Protein AF-A0A962E9B2-F1 (afdb_monomer_lite)

Structure (mmCIF, N/CA/C/O backbone):
data_AF-A0A962E9B2-F1
#
_entry.id   AF-A0A962E9B2-F1
#
loop_
_atom_site.group_PDB
_atom_site.id
_atom_site.type_symbol
_atom_site.label_atom_id
_atom_site.label_alt_id
_atom_site.label_comp_id
_atom_site.label_asym_id
_atom_site.label_entity_id
_atom_site.label_seq_id
_atom_site.pdbx_PDB_ins_code
_atom_site.Cartn_x
_atom_site.Cartn_y
_atom_site.Cartn_z
_atom_site.occupancy
_atom_site.B_iso_or_equiv
_atom_site.auth_seq_id
_atom_site.auth_comp_id
_atom_site.auth_asym_id
_atom_site.auth_atom_id
_atom_site.pdbx_PDB_model_num
ATOM 1 N N . THR A 1 1 ? 1.919 2.560 7.797 1.00 92.44 1 THR A N 1
ATOM 2 C CA . THR A 1 1 ? 1.756 3.290 6.524 1.00 92.44 1 THR A CA 1
ATOM 3 C C . THR A 1 1 ? 0.285 3.399 6.212 1.00 92.44 1 THR A C 1
ATOM 5 O O . THR A 1 1 ? -0.445 2.461 6.511 1.00 92.44 1 THR A O 1
ATOM 8 N N . VAL A 1 2 ? -0.154 4.515 5.642 1.00 95.69 2 VAL A N 1
ATOM 9 C CA . VAL A 1 2 ? -1.540 4.712 5.199 1.00 95.69 2 VAL A CA 1
ATOM 10 C C . VAL A 1 2 ? -1.555 4.817 3.679 1.00 95.69 2 VAL A C 1
ATOM 12 O O . VAL A 1 2 ? -0.698 5.490 3.109 1.00 95.69 2 VAL A O 1
ATOM 15 N N . VAL A 1 3 ? -2.482 4.120 3.027 1.00 96.75 3 VAL A N 1
ATOM 16 C CA . VAL A 1 3 ? -2.706 4.211 1.577 1.00 96.75 3 VAL A CA 1
ATOM 17 C C . VAL A 1 3 ? -4.056 4.871 1.350 1.00 96.75 3 VAL A C 1
ATOM 19 O O . VAL A 1 3 ? -5.060 4.347 1.823 1.00 96.75 3 VAL A O 1
ATOM 22 N N . LEU A 1 4 ? -4.071 5.986 0.624 1.00 96.31 4 LEU A N 1
ATOM 23 C CA . LEU A 1 4 ? -5.267 6.745 0.274 1.00 96.31 4 LEU A CA 1
ATOM 24 C C . LEU A 1 4 ? -5.521 6.674 -1.231 1.00 96.31 4 LEU A C 1
ATOM 26 O O . LEU A 1 4 ? -4.635 6.962 -2.039 1.00 96.31 4 LEU A O 1
ATOM 30 N N . THR A 1 5 ? -6.744 6.323 -1.608 1.00 95.88 5 THR A N 1
ATOM 31 C CA . THR A 1 5 ? -7.210 6.357 -2.998 1.00 95.88 5 THR A CA 1
ATOM 32 C C . THR A 1 5 ? -8.730 6.457 -3.043 1.00 95.88 5 THR A C 1
ATOM 34 O O . THR A 1 5 ? -9.405 6.025 -2.116 1.00 95.88 5 THR A O 1
ATOM 37 N N . GLU A 1 6 ? -9.278 7.008 -4.118 1.00 94.50 6 GLU A N 1
ATOM 38 C CA . GLU A 1 6 ? -10.700 6.944 -4.468 1.00 94.50 6 GLU A CA 1
ATOM 39 C C . GLU A 1 6 ? -11.096 5.610 -5.137 1.00 94.50 6 GLU A C 1
ATOM 41 O O . GLU A 1 6 ? -12.279 5.309 -5.291 1.00 94.50 6 GLU A O 1
ATOM 46 N N . ASP A 1 7 ? -10.119 4.785 -5.534 1.00 95.62 7 ASP A N 1
ATOM 47 C CA . ASP A 1 7 ? -10.360 3.552 -6.278 1.00 95.62 7 ASP A CA 1
ATOM 48 C C . ASP A 1 7 ? -10.254 2.302 -5.392 1.00 95.62 7 ASP A C 1
ATOM 50 O O . ASP A 1 7 ? -9.178 1.795 -5.054 1.00 95.62 7 ASP A O 1
ATOM 54 N N . ARG A 1 8 ? -11.419 1.724 -5.084 1.00 96.12 8 ARG A N 1
ATOM 55 C CA . ARG A 1 8 ? -11.539 0.481 -4.309 1.00 96.12 8 ARG A CA 1
ATOM 56 C C . ARG A 1 8 ? -10.829 -0.708 -4.967 1.00 96.12 8 ARG A C 1
ATOM 58 O O . ARG A 1 8 ? -10.424 -1.639 -4.266 1.00 96.12 8 ARG A O 1
ATOM 65 N N . THR A 1 9 ? -10.678 -0.718 -6.288 1.00 96.94 9 THR A N 1
ATOM 66 C CA . THR A 1 9 ? -10.022 -1.812 -7.013 1.00 96.94 9 THR A CA 1
ATOM 67 C C . THR A 1 9 ? -8.511 -1.835 -6.784 1.00 96.94 9 THR A C 1
ATOM 69 O O . THR A 1 9 ? -7.954 -2.925 -6.662 1.00 96.94 9 THR A O 1
ATOM 72 N N . LEU A 1 10 ? -7.866 -0.677 -6.592 1.00 97.62 10 LEU A N 1
ATOM 73 C CA . LEU A 1 10 ? -6.450 -0.604 -6.210 1.00 97.62 10 LEU A CA 1
ATOM 74 C C . LEU A 1 10 ? -6.221 -1.179 -4.810 1.00 97.62 10 LEU A C 1
ATOM 76 O O . LEU A 1 10 ? -5.296 -1.961 -4.598 1.00 97.62 10 LEU A O 1
ATOM 80 N N . ILE A 1 11 ? -7.110 -0.864 -3.862 1.00 97.31 11 ILE A N 1
ATOM 81 C CA . ILE A 1 11 ? -7.059 -1.430 -2.505 1.00 97.31 11 ILE A CA 1
ATOM 82 C C . ILE A 1 11 ? -7.226 -2.950 -2.560 1.00 97.31 11 ILE A C 1
ATOM 84 O O . ILE A 1 11 ? -6.498 -3.680 -1.888 1.00 97.31 11 ILE A O 1
ATOM 88 N N . LYS A 1 12 ? -8.147 -3.445 -3.393 1.00 97.38 12 LYS A N 1
ATOM 89 C CA . LYS A 1 12 ? -8.344 -4.883 -3.594 1.00 97.38 12 LYS A CA 1
ATOM 90 C C . LYS A 1 12 ? -7.098 -5.553 -4.184 1.00 97.38 12 LYS A C 1
ATOM 92 O O . LYS A 1 12 ? -6.719 -6.611 -3.690 1.00 97.38 12 LYS A O 1
ATOM 97 N N . ALA A 1 13 ? -6.454 -4.954 -5.187 1.00 97.88 13 ALA A N 1
ATOM 98 C CA . ALA A 1 13 ? -5.210 -5.468 -5.765 1.00 97.88 13 ALA A CA 1
ATOM 99 C C . ALA A 1 13 ? -4.081 -5.511 -4.718 1.00 97.88 13 ALA A C 1
ATOM 101 O O . ALA A 1 13 ? -3.472 -6.562 -4.512 1.00 97.88 13 ALA A O 1
ATOM 102 N N . LEU A 1 14 ? -3.897 -4.429 -3.952 1.00 97.56 14 LEU A N 1
ATOM 103 C CA . LEU A 1 14 ? -2.958 -4.367 -2.826 1.00 97.56 14 LEU A CA 1
ATOM 104 C C . LEU A 1 14 ? -3.222 -5.472 -1.792 1.00 97.56 14 LEU A C 1
ATOM 106 O O . LEU A 1 14 ? -2.318 -6.209 -1.410 1.00 97.56 14 LEU A O 1
ATOM 110 N N . GLN A 1 15 ? -4.467 -5.616 -1.339 1.00 97.12 15 GLN A N 1
ATOM 111 C CA . GLN A 1 15 ? -4.858 -6.614 -0.337 1.00 97.12 15 GLN A CA 1
ATOM 112 C C . GLN A 1 15 ? -4.818 -8.053 -0.861 1.00 97.12 15 GLN A C 1
ATOM 114 O O . GLN A 1 15 ? -4.738 -8.995 -0.071 1.00 97.12 15 GLN A O 1
ATOM 119 N N . ASN A 1 16 ? -4.873 -8.246 -2.176 1.00 97.62 16 ASN A N 1
ATOM 120 C CA . ASN A 1 16 ? -4.684 -9.547 -2.807 1.00 97.62 16 ASN A CA 1
ATOM 121 C C . ASN A 1 16 ? -3.223 -9.850 -3.135 1.00 97.62 16 ASN A C 1
ATOM 123 O O . ASN A 1 16 ? -2.937 -10.969 -3.552 1.00 97.62 16 ASN A O 1
ATOM 127 N N . HIS A 1 17 ? -2.315 -8.901 -2.880 1.00 97.44 17 HIS A N 1
ATOM 128 C CA . HIS A 1 17 ? -0.915 -8.981 -3.289 1.00 97.44 17 HIS A CA 1
ATOM 129 C C . HIS A 1 17 ? -0.790 -9.228 -4.803 1.00 97.44 17 HIS A C 1
ATOM 131 O O . HIS A 1 17 ? 0.095 -9.951 -5.259 1.00 97.44 17 HIS A O 1
ATOM 137 N N . ASP A 1 18 ? -1.705 -8.646 -5.579 1.00 97.94 18 ASP A N 1
ATOM 138 C CA . ASP A 1 18 ? -1.680 -8.672 -7.037 1.00 97.94 18 ASP A CA 1
ATOM 139 C C . ASP A 1 18 ? -0.691 -7.613 -7.537 1.00 97.94 18 ASP A C 1
ATOM 141 O O . ASP A 1 18 ? -1.058 -6.517 -7.964 1.00 97.94 18 ASP A O 1
ATOM 145 N N . TRP A 1 19 ? 0.598 -7.909 -7.369 1.00 97.62 19 TRP A N 1
ATOM 146 C CA . TRP A 1 19 ? 1.675 -6.978 -7.697 1.00 97.62 19 TRP A CA 1
ATOM 147 C C . TRP A 1 19 ? 1.755 -6.646 -9.191 1.00 97.62 19 TRP A C 1
ATOM 149 O O . TRP A 1 19 ? 1.922 -5.464 -9.493 1.00 97.62 19 TRP A O 1
ATOM 159 N N . PRO A 1 20 ? 1.597 -7.602 -10.131 1.00 97.38 20 PRO A N 1
ATOM 160 C CA . PRO A 1 20 ? 1.510 -7.278 -11.554 1.00 97.38 20 PRO A CA 1
ATOM 161 C C . PRO A 1 20 ? 0.302 -6.389 -11.874 1.00 97.38 20 PRO A C 1
ATOM 163 O O . PRO A 1 20 ? 0.474 -5.353 -12.518 1.00 97.38 20 PRO A O 1
ATOM 166 N N . GLY A 1 21 ? -0.888 -6.716 -11.355 1.00 97.56 21 GLY A N 1
ATOM 167 C CA . GLY A 1 21 ? -2.085 -5.902 -11.563 1.00 97.56 21 GLY A CA 1
ATOM 168 C C . GLY A 1 21 ? -1.921 -4.476 -11.032 1.00 97.56 21 GLY A C 1
ATOM 169 O O . GLY A 1 21 ? -2.265 -3.508 -11.706 1.00 97.56 21 GLY A O 1
ATOM 170 N N . LEU A 1 22 ? -1.321 -4.319 -9.849 1.00 97.62 22 LEU A N 1
ATOM 171 C CA . LEU A 1 22 ? -1.132 -3.012 -9.216 1.00 97.62 22 LEU A CA 1
ATOM 172 C C . LEU A 1 22 ? -0.022 -2.170 -9.870 1.00 97.62 22 LEU A C 1
ATOM 174 O O . LEU A 1 22 ? -0.200 -0.972 -10.074 1.00 97.62 22 LEU A O 1
ATOM 178 N N . LEU A 1 23 ? 1.138 -2.769 -10.160 1.00 97.31 23 LEU A N 1
ATOM 179 C CA . LEU A 1 23 ? 2.360 -2.036 -10.527 1.00 97.31 23 LEU A CA 1
ATOM 180 C C . LEU A 1 23 ? 2.630 -1.976 -12.036 1.00 97.31 23 LEU A C 1
ATOM 182 O O . LEU A 1 23 ? 3.416 -1.120 -12.460 1.00 97.31 23 LEU 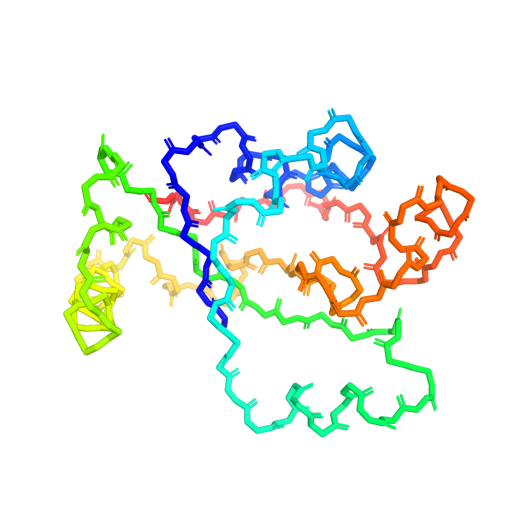A O 1
ATOM 186 N N . ILE A 1 24 ? 1.995 -2.854 -12.821 1.00 97.19 24 ILE A N 1
ATOM 187 C CA . ILE A 1 24 ? 2.095 -2.901 -14.286 1.00 97.19 24 ILE A CA 1
ATOM 188 C C . ILE A 1 24 ? 0.769 -2.480 -14.916 1.00 97.19 24 ILE A C 1
ATOM 190 O O . ILE A 1 24 ? 0.715 -1.446 -15.573 1.00 97.19 24 ILE A O 1
ATOM 194 N N . GLU A 1 25 ? -0.304 -3.241 -14.696 1.00 97.62 25 GLU A N 1
ATOM 195 C CA . GLU A 1 25 ? -1.571 -3.035 -15.416 1.00 97.62 25 GLU A CA 1
ATOM 196 C C . GLU A 1 25 ? -2.269 -1.733 -15.008 1.00 97.62 25 GLU A C 1
ATOM 198 O O . GLU A 1 25 ? -2.799 -1.012 -15.849 1.00 97.62 25 GLU A O 1
ATOM 203 N N . ARG A 1 26 ? -2.245 -1.409 -13.712 1.00 97.50 26 ARG A N 1
ATOM 204 C CA . ARG A 1 26 ? -2.869 -0.212 -13.126 1.00 97.50 26 ARG A CA 1
ATOM 205 C C . ARG A 1 26 ? -1.838 0.807 -12.652 1.00 97.50 26 ARG A C 1
ATOM 207 O O . ARG A 1 26 ? -2.111 1.585 -11.740 1.00 97.50 26 ARG A O 1
ATOM 214 N N . ARG A 1 27 ? -0.649 0.815 -13.262 1.00 96.19 27 ARG A N 1
ATOM 215 C CA . ARG A 1 27 ? 0.485 1.642 -12.825 1.00 96.19 27 ARG A CA 1
ATOM 216 C C . ARG A 1 27 ? 0.142 3.126 -12.716 1.00 96.19 27 ARG A C 1
ATOM 218 O O . ARG A 1 27 ? 0.491 3.752 -11.716 1.00 96.19 27 ARG A O 1
ATOM 225 N N . ASP A 1 28 ? -0.534 3.672 -13.722 1.00 96.38 28 ASP A N 1
ATOM 226 C CA . ASP A 1 28 ? -0.886 5.094 -13.757 1.00 96.38 28 ASP A CA 1
ATOM 227 C C . ASP A 1 28 ? -1.866 5.446 -12.634 1.00 96.38 28 ASP A C 1
ATOM 229 O O . ASP A 1 28 ? -1.681 6.440 -11.933 1.00 96.38 28 ASP A O 1
ATOM 233 N N . ASP A 1 29 ? -2.846 4.583 -12.372 1.00 96.62 29 ASP A N 1
ATOM 234 C CA . ASP A 1 29 ? -3.788 4.767 -11.268 1.00 96.62 29 ASP A CA 1
ATOM 235 C C . ASP A 1 29 ? -3.100 4.620 -9.906 1.00 96.62 29 ASP A C 1
ATOM 237 O O . ASP A 1 29 ? -3.316 5.436 -9.008 1.00 96.62 29 ASP A O 1
ATOM 241 N N . TRP A 1 30 ? -2.209 3.635 -9.756 1.00 97.19 30 TRP A N 1
ATOM 242 C CA . TRP A 1 30 ? -1.415 3.460 -8.541 1.00 97.19 30 TRP A CA 1
ATOM 243 C C . TRP A 1 30 ? -0.487 4.649 -8.277 1.00 97.19 30 TRP A C 1
ATOM 245 O O . TRP A 1 30 ? -0.329 5.064 -7.132 1.00 97.19 30 TRP A O 1
ATOM 255 N N . SER A 1 31 ? 0.069 5.263 -9.325 1.00 95.19 31 SER A N 1
ATOM 256 C CA . SER A 1 31 ? 0.895 6.470 -9.199 1.00 95.19 31 SER A CA 1
ATOM 257 C C . SER A 1 31 ? 0.123 7.686 -8.672 1.00 95.19 31 SER A C 1
ATOM 259 O O . SER A 1 31 ? 0.731 8.613 -8.137 1.00 95.19 31 SER A O 1
ATOM 261 N N . ARG A 1 32 ? -1.212 7.676 -8.794 1.00 94.25 32 ARG A N 1
ATOM 262 C CA . ARG A 1 32 ? -2.115 8.725 -8.300 1.00 94.25 32 ARG A CA 1
ATOM 263 C C . ARG A 1 32 ? -2.626 8.461 -6.884 1.00 94.25 32 ARG A C 1
ATOM 265 O O . ARG A 1 32 ? -3.272 9.353 -6.324 1.00 94.25 32 ARG A O 1
ATOM 272 N N . ALA A 1 33 ? -2.396 7.271 -6.328 1.00 94.69 33 ALA A N 1
ATOM 273 C CA . ALA A 1 33 ? -2.668 6.975 -4.926 1.00 94.69 33 ALA A CA 1
ATOM 274 C C . ALA A 1 33 ? -1.616 7.647 -4.031 1.00 94.69 33 ALA A C 1
ATOM 276 O O . ALA A 1 33 ? -0.450 7.776 -4.408 1.00 94.69 33 ALA A O 1
ATOM 277 N N . GLU A 1 34 ? -2.011 8.054 -2.827 1.00 94.31 34 GLU A N 1
ATOM 278 C CA . GLU A 1 34 ? -1.070 8.593 -1.847 1.00 94.31 34 GLU A CA 1
ATOM 279 C C . GLU A 1 34 ? -0.656 7.522 -0.840 1.00 94.31 34 GLU A C 1
ATOM 281 O O . GLU A 1 34 ? -1.488 6.825 -0.257 1.00 94.31 34 GLU A O 1
ATOM 286 N N . VAL A 1 35 ? 0.653 7.418 -0.602 1.00 94.69 35 VAL A N 1
ATOM 287 C CA . VAL A 1 35 ? 1.227 6.508 0.391 1.00 94.69 35 VAL A CA 1
ATOM 288 C C . VAL A 1 35 ? 1.940 7.320 1.464 1.00 94.69 35 VAL A C 1
ATOM 290 O O . VAL A 1 35 ? 3.041 7.830 1.263 1.00 94.69 35 VAL A O 1
ATOM 293 N N . TRP A 1 36 ? 1.323 7.390 2.638 1.00 93.31 36 TRP A N 1
ATOM 294 C CA . TRP A 1 36 ? 1.858 8.064 3.813 1.00 93.31 36 TRP A CA 1
ATOM 295 C C . TRP A 1 36 ? 2.656 7.061 4.639 1.00 93.31 36 TRP A C 1
ATOM 297 O O . TRP A 1 36 ? 2.112 6.250 5.400 1.00 93.31 36 TRP A O 1
ATOM 307 N N . VAL A 1 37 ? 3.971 7.063 4.440 1.00 89.94 37 VAL A N 1
ATOM 308 C CA . VAL A 1 37 ? 4.884 6.164 5.149 1.00 89.94 37 VAL A CA 1
ATOM 309 C C . VAL A 1 37 ? 5.069 6.652 6.582 1.00 89.94 37 VAL A C 1
ATOM 311 O O . VAL A 1 37 ? 5.457 7.791 6.818 1.00 89.94 37 VAL A O 1
ATOM 314 N N . ILE A 1 38 ? 4.786 5.769 7.541 1.00 84.44 38 ILE A N 1
ATOM 315 C CA . ILE A 1 38 ? 4.876 6.058 8.976 1.00 84.44 38 ILE A CA 1
ATOM 316 C C . ILE A 1 38 ? 6.011 5.225 9.566 1.00 84.44 38 ILE A C 1
ATOM 318 O O . ILE A 1 38 ? 6.079 4.020 9.320 1.00 84.44 38 ILE A O 1
ATOM 322 N N . GLY A 1 39 ? 6.845 5.867 10.384 1.00 73.75 39 GLY A N 1
ATOM 323 C CA . GLY A 1 39 ? 7.941 5.240 11.119 1.00 73.75 39 GLY A CA 1
ATOM 324 C C . GLY A 1 39 ? 9.309 5.511 10.495 1.00 73.75 39 GLY A C 1
ATOM 325 O O . GLY A 1 39 ? 9.521 5.294 9.303 1.00 73.75 39 GLY A O 1
ATOM 326 N N . HIS A 1 40 ? 10.258 5.949 11.326 1.00 73.38 40 HIS A N 1
ATOM 327 C CA . HIS A 1 40 ? 11.626 6.281 10.908 1.00 73.38 40 HIS A CA 1
ATOM 328 C C . HIS A 1 40 ? 12.357 5.090 10.278 1.00 73.38 40 HIS A C 1
ATOM 330 O O . HIS A 1 40 ? 13.030 5.245 9.260 1.00 73.38 40 HIS A O 1
ATOM 336 N N . ALA A 1 41 ? 12.117 3.885 10.802 1.00 75.06 41 ALA A N 1
ATOM 337 C CA . ALA A 1 41 ? 12.759 2.670 10.322 1.00 75.06 41 ALA A CA 1
ATOM 338 C C . ALA A 1 41 ? 12.515 2.413 8.827 1.00 75.06 41 ALA A C 1
ATOM 340 O O . ALA A 1 41 ? 13.425 1.969 8.146 1.00 75.06 41 ALA A O 1
ATOM 341 N N . LEU A 1 42 ? 11.338 2.719 8.265 1.00 77.00 42 LEU A N 1
ATOM 342 C CA . LEU A 1 42 ? 11.098 2.482 6.833 1.00 77.00 42 LEU A CA 1
ATOM 343 C C . LEU A 1 42 ? 11.920 3.425 5.941 1.00 77.00 42 LEU A C 1
ATOM 345 O O . LEU A 1 42 ? 12.376 3.016 4.872 1.00 77.00 42 LEU A O 1
ATOM 349 N N . PHE A 1 43 ? 12.152 4.661 6.388 1.00 74.44 43 PHE A N 1
ATOM 350 C CA . PHE A 1 43 ? 13.009 5.614 5.681 1.00 74.44 43 PHE A CA 1
ATOM 351 C C . PHE A 1 43 ? 14.489 5.242 5.782 1.00 74.44 43 PHE A C 1
ATOM 353 O O . PHE A 1 43 ? 15.208 5.349 4.791 1.00 74.44 43 PHE A O 1
ATOM 360 N N . GLU A 1 44 ? 14.936 4.765 6.943 1.00 77.19 44 GLU A N 1
ATOM 361 C CA . GLU A 1 44 ? 16.299 4.256 7.142 1.00 77.19 44 GLU A CA 1
ATOM 362 C C . GLU A 1 44 ? 16.534 2.974 6.334 1.00 77.19 44 GLU A C 1
ATOM 364 O O . GLU A 1 44 ? 17.516 2.859 5.603 1.00 77.19 44 GLU A O 1
ATOM 369 N N . LEU A 1 45 ? 15.585 2.037 6.374 1.00 73.75 45 LEU A N 1
ATOM 370 C CA . LEU A 1 45 ? 15.635 0.785 5.624 1.00 73.75 45 LEU A CA 1
ATOM 371 C C . LEU A 1 45 ? 15.630 1.008 4.109 1.00 73.75 45 LEU A C 1
ATOM 373 O O . LEU A 1 45 ? 16.270 0.251 3.391 1.00 73.75 45 LEU A O 1
ATOM 377 N N . ARG A 1 46 ? 14.978 2.060 3.596 1.00 72.19 46 ARG A N 1
ATOM 378 C CA . ARG A 1 46 ? 15.087 2.447 2.176 1.00 72.19 46 ARG A CA 1
ATOM 379 C C . ARG A 1 46 ? 16.534 2.771 1.771 1.00 72.19 46 ARG A C 1
ATOM 381 O O . ARG A 1 46 ? 16.910 2.586 0.610 1.00 72.19 46 ARG A O 1
ATOM 388 N N . GLN A 1 47 ? 17.332 3.299 2.698 1.00 76.75 47 GLN A N 1
ATOM 389 C CA . GLN A 1 47 ? 18.728 3.665 2.448 1.00 76.75 47 GLN A CA 1
ATOM 390 C C . GLN A 1 47 ? 19.673 2.465 2.545 1.00 76.75 47 GLN A C 1
ATOM 392 O O . GLN A 1 47 ? 20.764 2.507 1.979 1.00 76.75 47 GLN A O 1
ATOM 397 N N . THR A 1 48 ? 19.261 1.377 3.200 1.00 72.06 48 THR A N 1
ATOM 398 C CA . THR A 1 48 ? 20.055 0.151 3.251 1.00 72.06 48 THR A CA 1
ATOM 399 C C . THR A 1 48 ? 19.855 -0.682 1.981 1.00 72.06 48 THR A C 1
ATOM 401 O O . THR A 1 48 ? 18.878 -0.548 1.237 1.00 72.06 48 THR A O 1
ATOM 404 N N . ARG A 1 49 ? 20.842 -1.516 1.651 1.00 67.00 49 ARG A N 1
ATOM 405 C CA . ARG A 1 49 ? 20.741 -2.488 0.560 1.00 67.00 49 ARG A CA 1
ATOM 406 C C . ARG A 1 49 ?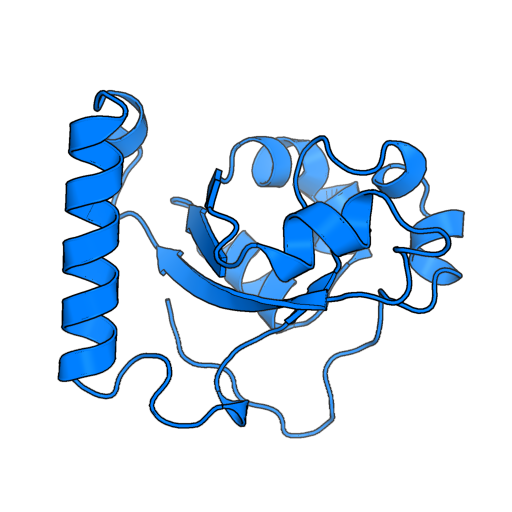 20.932 -3.893 1.143 1.00 67.00 49 ARG A C 1
ATOM 408 O O . ARG A 1 49 ? 21.873 -4.078 1.910 1.00 67.00 49 ARG A O 1
ATOM 415 N N . PRO A 1 50 ? 20.080 -4.866 0.780 1.00 69.06 50 PRO A N 1
ATOM 416 C CA . PRO A 1 50 ? 18.968 -4.746 -0.162 1.00 69.06 50 PRO A CA 1
ATOM 417 C C . PRO A 1 50 ? 17.639 -4.399 0.567 1.00 69.06 50 PRO A C 1
ATOM 419 O O . PRO A 1 50 ? 17.194 -5.112 1.465 1.00 69.06 50 PRO A O 1
ATOM 422 N N . TYR A 1 51 ? 17.002 -3.269 0.215 1.00 66.56 51 TYR A N 1
ATOM 423 C CA . TYR A 1 51 ? 15.718 -2.830 0.811 1.00 66.56 51 TYR A CA 1
ATOM 424 C C . TYR A 1 51 ? 14.494 -3.517 0.185 1.00 66.56 51 TYR A C 1
ATOM 426 O O . TYR A 1 51 ? 13.383 -3.411 0.704 1.00 66.56 51 TYR A O 1
ATOM 434 N N . ASP A 1 52 ? 14.698 -4.261 -0.902 1.00 65.81 52 ASP A N 1
ATOM 435 C CA . ASP A 1 52 ? 13.712 -5.121 -1.572 1.00 65.81 52 ASP A CA 1
ATOM 436 C C . ASP A 1 52 ? 13.374 -6.396 -0.768 1.00 65.81 52 ASP A C 1
ATOM 438 O O . ASP A 1 52 ? 12.720 -7.306 -1.276 1.00 65.81 52 ASP A O 1
ATOM 442 N N . LEU A 1 53 ? 13.780 -6.445 0.504 1.00 72.81 53 LEU A N 1
ATOM 443 C CA . LEU A 1 53 ? 13.317 -7.398 1.512 1.00 72.81 53 LEU A CA 1
ATOM 444 C C . LEU A 1 53 ? 12.241 -6.808 2.435 1.00 72.81 53 LEU A C 1
ATOM 446 O O . LEU A 1 53 ? 11.619 -7.546 3.198 1.00 72.81 53 LEU A O 1
ATOM 450 N N . GLN A 1 54 ? 12.034 -5.490 2.400 1.00 83.62 54 GLN A N 1
ATOM 451 C CA . GLN A 1 54 ? 11.275 -4.773 3.419 1.00 83.62 54 GLN A CA 1
ATOM 452 C C . GLN A 1 54 ? 9.860 -4.448 2.943 1.00 83.62 54 GLN A C 1
ATOM 454 O O . GLN A 1 54 ? 9.637 -4.003 1.813 1.00 83.62 54 GLN A O 1
ATOM 459 N N . ALA A 1 55 ? 8.894 -4.641 3.837 1.00 89.19 55 ALA A N 1
ATOM 460 C CA . ALA A 1 55 ? 7.501 -4.288 3.617 1.00 89.19 55 ALA A CA 1
ATOM 461 C C . ALA A 1 55 ? 6.920 -3.635 4.873 1.00 89.19 55 ALA A C 1
ATOM 463 O O . ALA A 1 55 ? 7.137 -4.102 5.992 1.00 89.19 55 ALA A O 1
ATOM 464 N N . GLY A 1 56 ? 6.169 -2.554 4.681 1.00 90.88 56 GLY A N 1
ATOM 465 C CA . GLY A 1 56 ? 5.443 -1.874 5.747 1.00 90.88 56 GLY A CA 1
ATOM 466 C C . GLY A 1 56 ? 4.039 -2.442 5.923 1.00 90.88 56 GLY A C 1
ATOM 467 O O . GLY A 1 56 ? 3.468 -3.016 4.997 1.00 90.88 56 GLY A O 1
ATOM 468 N N . LYS A 1 57 ? 3.457 -2.249 7.107 1.00 93.44 57 LYS A N 1
ATOM 469 C CA . LYS A 1 57 ? 2.036 -2.515 7.353 1.00 93.44 57 LYS A CA 1
ATOM 470 C C . LYS A 1 57 ? 1.167 -1.357 6.880 1.00 93.44 57 LYS A C 1
ATOM 472 O O . LYS A 1 57 ? 1.545 -0.191 7.045 1.00 93.44 57 LYS A O 1
ATOM 477 N N . VAL A 1 58 ? 0.020 -1.693 6.298 1.00 95.50 58 VAL A N 1
ATOM 478 C CA . VAL A 1 58 ? -0.896 -0.734 5.681 1.00 95.50 58 VAL A CA 1
ATOM 479 C C . VAL A 1 58 ? -2.236 -0.694 6.399 1.00 95.50 58 VAL A C 1
ATOM 481 O O . VAL A 1 58 ? -2.850 -1.730 6.646 1.00 95.50 58 VAL A O 1
ATOM 484 N N . ILE A 1 59 ? -2.701 0.529 6.640 1.00 96.38 59 ILE A N 1
ATOM 485 C CA . ILE A 1 59 ? -4.117 0.861 6.790 1.00 96.38 59 ILE A CA 1
ATOM 486 C C . ILE A 1 59 ? -4.558 1.481 5.461 1.00 96.38 59 ILE A C 1
ATOM 488 O O . ILE A 1 59 ? -3.959 2.457 5.005 1.00 96.38 59 ILE A O 1
ATOM 492 N N . ALA A 1 60 ? -5.541 0.874 4.802 1.00 96.00 60 ALA A N 1
ATOM 493 C CA . ALA A 1 60 ? -6.097 1.401 3.562 1.00 96.00 60 ALA A CA 1
ATOM 494 C C . ALA A 1 60 ? -7.249 2.352 3.893 1.00 96.00 60 ALA A C 1
ATOM 496 O O . ALA A 1 60 ? -8.032 2.062 4.789 1.00 96.00 60 ALA A O 1
ATOM 497 N N . VAL A 1 61 ? -7.332 3.468 3.180 1.00 96.19 61 VAL A N 1
ATOM 498 C CA . VAL A 1 61 ? -8.392 4.466 3.311 1.00 96.19 61 VAL A CA 1
ATOM 499 C C . VAL A 1 61 ? -8.974 4.696 1.926 1.00 96.19 61 VAL A C 1
ATOM 501 O O . VAL A 1 61 ? -8.255 5.076 0.997 1.00 96.19 61 VAL A O 1
ATOM 504 N N . LEU A 1 62 ? -10.276 4.453 1.785 1.00 96.06 62 LEU A N 1
ATOM 505 C CA . LEU A 1 62 ? -11.004 4.791 0.567 1.00 96.06 62 LEU A CA 1
ATOM 506 C C . LEU A 1 62 ? -11.591 6.199 0.694 1.00 96.06 62 LEU A C 1
ATOM 508 O O . LEU A 1 62 ? -12.478 6.437 1.512 1.00 96.06 62 LEU A O 1
ATOM 512 N N . ALA A 1 63 ? -11.127 7.122 -0.141 1.00 93.00 63 ALA A N 1
ATOM 513 C CA . ALA A 1 63 ? -11.750 8.430 -0.270 1.00 93.00 63 ALA A CA 1
ATOM 514 C C . ALA A 1 63 ? -13.106 8.310 -0.983 1.00 93.00 63 ALA A C 1
ATOM 516 O O . ALA A 1 63 ? -13.252 7.524 -1.920 1.00 93.00 63 ALA A O 1
ATOM 517 N N . GLY A 1 64 ? -14.095 9.099 -0.554 1.00 87.31 64 GLY A N 1
ATOM 518 C CA . GLY A 1 64 ? -15.427 9.097 -1.169 1.00 87.31 64 GLY A CA 1
ATOM 519 C C . GLY A 1 64 ? -15.459 9.687 -2.584 1.00 87.31 64 GLY A C 1
ATOM 520 O O . GLY A 1 64 ? -16.262 9.257 -3.406 1.00 87.31 64 GLY A O 1
ATOM 521 N N . ASP A 1 65 ? -14.578 10.645 -2.871 1.00 87.44 65 ASP A N 1
ATOM 522 C CA . ASP A 1 65 ? -14.423 11.305 -4.170 1.00 87.44 65 ASP A CA 1
ATOM 523 C C . ASP A 1 65 ? -12.982 11.828 -4.338 1.00 87.44 65 ASP A C 1
ATOM 525 O O . ASP A 1 65 ? -12.098 11.468 -3.564 1.00 87.44 65 ASP A O 1
ATOM 529 N N . SER A 1 66 ? -12.720 12.657 -5.353 1.00 87.00 66 SER A N 1
ATOM 530 C CA . SER A 1 66 ? -11.402 13.249 -5.616 1.00 87.00 66 SER A CA 1
ATOM 531 C C . SER A 1 66 ? -11.140 14.589 -4.911 1.00 87.00 66 SER A C 1
ATOM 533 O O . SER A 1 66 ? -10.047 15.125 -5.071 1.00 87.00 66 SER A O 1
ATOM 535 N N . SER A 1 67 ? -12.085 15.135 -4.138 1.00 90.00 67 SER A N 1
ATOM 536 C CA . SER A 1 67 ? -11.972 16.463 -3.501 1.00 90.00 67 SER A CA 1
ATOM 537 C C . SER A 1 67 ? -10.838 16.549 -2.479 1.00 90.00 67 SER A C 1
ATOM 539 O O . SER A 1 67 ? -10.272 17.616 -2.254 1.00 90.00 67 SER A O 1
ATOM 541 N N . TRP A 1 68 ? -10.426 15.416 -1.900 1.00 89.75 68 TRP A N 1
ATOM 542 C CA . TRP A 1 68 ? -9.263 15.361 -1.011 1.00 89.75 68 TRP A CA 1
ATOM 543 C C . TRP A 1 68 ? -7.968 15.811 -1.705 1.00 89.75 68 TRP A C 1
ATOM 545 O O . TRP A 1 68 ? -7.035 16.229 -1.023 1.00 89.75 68 TRP A O 1
ATOM 555 N N . ARG A 1 69 ? -7.900 15.743 -3.043 1.00 90.50 69 ARG A N 1
ATOM 556 C CA . ARG A 1 69 ? -6.745 16.193 -3.835 1.00 90.50 69 ARG A CA 1
ATOM 557 C C . ARG A 1 69 ? -6.615 17.718 -3.855 1.00 90.50 69 ARG A C 1
ATOM 559 O O . ARG A 1 69 ? -5.501 18.214 -4.010 1.00 90.50 69 ARG A O 1
ATOM 566 N N . ASP A 1 70 ? -7.724 18.432 -3.665 1.00 93.56 70 ASP A N 1
ATOM 567 C CA . ASP A 1 70 ? -7.777 19.899 -3.656 1.00 93.56 70 ASP A CA 1
ATOM 568 C C . ASP A 1 70 ? -7.395 20.492 -2.289 1.00 93.56 70 ASP A C 1
ATOM 570 O O . ASP A 1 70 ? -7.129 21.688 -2.173 1.00 93.56 70 ASP A O 1
ATOM 574 N N . LEU A 1 71 ? -7.346 19.656 -1.248 1.00 92.88 71 LEU A N 1
ATOM 575 C CA . LEU A 1 71 ? -6.919 20.046 0.091 1.00 92.88 71 LEU A CA 1
ATOM 576 C C . LEU A 1 71 ? -5.411 20.337 0.127 1.00 92.88 71 LEU A C 1
ATOM 578 O O . LEU A 1 71 ? -4.597 19.664 -0.521 1.00 92.88 71 LEU A O 1
ATOM 582 N N . ASP A 1 72 ? -5.003 21.288 0.960 1.00 94.56 72 ASP A N 1
ATOM 583 C CA . ASP A 1 72 ? -3.586 21.479 1.261 1.00 94.56 72 ASP A CA 1
ATOM 584 C C . ASP A 1 72 ? -3.023 20.322 2.115 1.00 94.56 72 ASP A C 1
ATOM 586 O O . ASP A 1 72 ? -3.749 19.437 2.585 1.00 94.56 72 ASP A O 1
ATOM 590 N N . SER A 1 73 ? -1.698 20.276 2.280 1.00 90.50 73 SER A N 1
ATOM 591 C CA . SER A 1 73 ? -1.052 19.174 3.005 1.00 90.50 73 SER A CA 1
ATOM 592 C C . SER A 1 73 ? -1.523 19.054 4.467 1.00 90.50 73 SER A C 1
ATOM 594 O O . SER A 1 73 ? -1.822 17.931 4.883 1.00 90.50 73 SER A O 1
ATOM 596 N N . PRO A 1 74 ? -1.635 20.144 5.260 1.00 94.44 74 PRO A N 1
ATOM 597 C CA . PRO A 1 74 ? -2.203 20.075 6.610 1.00 94.44 74 PRO A CA 1
ATOM 598 C C . PRO A 1 74 ? -3.639 19.541 6.658 1.00 94.44 74 PRO A C 1
ATOM 600 O O . PRO A 1 74 ? -3.958 18.712 7.512 1.00 94.44 74 PRO A O 1
ATOM 603 N N . GLN A 1 75 ? -4.505 19.980 5.745 1.00 94.44 75 GLN A N 1
ATOM 604 C CA . GLN A 1 75 ? -5.897 19.539 5.675 1.00 94.44 75 GLN A CA 1
ATOM 605 C C . GLN A 1 75 ? -6.004 18.057 5.313 1.00 94.44 75 GLN A C 1
ATOM 607 O O . GLN A 1 75 ? -6.777 17.337 5.950 1.00 94.44 75 GLN A O 1
ATOM 612 N N . ARG A 1 76 ? -5.206 17.578 4.347 1.00 92.88 76 ARG A N 1
ATOM 613 C CA . ARG A 1 76 ? -5.128 16.146 4.004 1.00 92.88 76 ARG A CA 1
ATOM 614 C C . ARG A 1 76 ? -4.654 15.308 5.174 1.00 92.88 76 ARG A C 1
ATOM 616 O O . ARG A 1 76 ? -5.266 14.285 5.470 1.00 92.88 76 ARG A O 1
ATOM 623 N N . LEU A 1 77 ? -3.605 15.752 5.864 1.00 92.75 77 LEU A N 1
ATOM 624 C CA . LEU A 1 77 ? -3.098 15.048 7.035 1.00 92.75 77 LEU A CA 1
ATOM 625 C C . LEU A 1 77 ? -4.163 14.970 8.135 1.00 92.75 77 LEU A C 1
ATOM 627 O O . LEU A 1 77 ? -4.393 13.895 8.675 1.00 92.75 77 LEU A O 1
ATOM 631 N N . ALA A 1 78 ? -4.858 16.073 8.425 1.00 93.88 78 ALA A N 1
ATOM 632 C CA . ALA A 1 78 ? -5.925 16.095 9.423 1.00 93.88 78 ALA A CA 1
ATOM 633 C C . ALA A 1 78 ? -7.134 15.228 9.025 1.00 93.88 78 ALA A C 1
ATOM 635 O O . ALA A 1 78 ? -7.770 14.626 9.888 1.00 93.88 78 ALA A O 1
ATOM 636 N N . LEU A 1 79 ? -7.471 15.165 7.732 1.00 92.44 79 LEU A N 1
ATOM 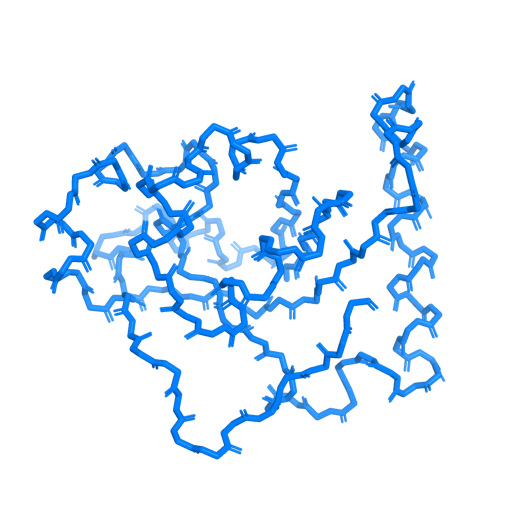637 C CA . LEU A 1 79 ? -8.498 14.262 7.210 1.00 92.44 79 LEU A CA 1
ATOM 638 C C . LEU A 1 79 ? -8.097 12.799 7.431 1.00 92.44 79 LEU A C 1
ATOM 640 O O . LEU A 1 79 ? -8.872 12.033 7.999 1.00 92.44 79 LEU A O 1
ATOM 644 N N . LEU A 1 80 ? -6.883 12.433 7.016 1.00 94.38 80 LEU A N 1
ATOM 645 C CA . LEU A 1 80 ? -6.355 11.080 7.160 1.00 94.38 80 LEU A CA 1
ATOM 646 C C . LEU A 1 80 ? -6.249 10.651 8.620 1.00 94.38 80 LEU A C 1
ATOM 648 O O . LEU A 1 80 ? -6.657 9.540 8.947 1.00 94.38 80 LEU A O 1
ATOM 652 N N . ASP A 1 81 ? -5.744 11.526 9.488 1.00 95.31 81 ASP A N 1
ATOM 653 C CA . ASP A 1 81 ? -5.621 11.267 10.921 1.00 95.31 81 ASP A CA 1
ATOM 654 C C . ASP A 1 81 ? -6.984 10.949 11.544 1.00 95.31 81 ASP A C 1
ATOM 656 O O . ASP A 1 81 ? -7.141 9.895 12.159 1.00 95.31 81 ASP A O 1
ATOM 660 N N . ARG A 1 82 ? -8.008 11.778 11.281 1.00 95.25 82 ARG A N 1
ATOM 661 C CA . ARG A 1 82 ? -9.377 11.512 11.750 1.00 95.25 82 ARG A CA 1
ATOM 662 C C . ARG A 1 82 ? -9.921 10.186 11.226 1.00 95.25 82 ARG A C 1
ATOM 664 O O . ARG A 1 82 ? -10.390 9.379 12.023 1.00 95.25 82 ARG A O 1
ATOM 671 N N . CYS A 1 83 ? -9.830 9.928 9.919 1.00 94.56 83 CYS A N 1
ATOM 672 C CA . CYS A 1 83 ? -10.340 8.687 9.328 1.00 94.56 83 CYS A CA 1
ATOM 673 C C . CYS A 1 83 ? -9.670 7.442 9.925 1.00 94.56 83 CYS A C 1
ATOM 675 O O . CYS A 1 83 ? -10.343 6.469 10.273 1.00 94.56 83 CYS A O 1
ATOM 677 N N . VAL A 1 84 ? -8.344 7.469 10.074 1.00 95.56 84 VAL A N 1
ATOM 678 C CA . VAL A 1 84 ? -7.584 6.355 10.649 1.00 95.56 84 VAL A CA 1
ATOM 679 C C . VAL A 1 84 ? -7.912 6.187 12.133 1.00 95.56 84 VAL A C 1
ATOM 681 O O . VAL A 1 84 ? -8.163 5.063 12.568 1.00 95.56 84 VAL A O 1
ATOM 684 N N . ALA A 1 85 ? -7.980 7.277 12.901 1.00 96.44 85 ALA A N 1
ATOM 685 C CA . ALA A 1 85 ? -8.336 7.244 14.318 1.00 96.44 85 ALA A CA 1
ATOM 686 C C . ALA A 1 85 ? -9.747 6.680 14.547 1.00 96.44 85 ALA A C 1
ATOM 688 O O . ALA A 1 85 ? -9.929 5.823 15.411 1.00 96.44 85 ALA A O 1
ATOM 689 N N . GLU A 1 86 ? -10.735 7.085 13.747 1.00 95.81 86 GLU A N 1
ATOM 690 C CA . GLU A 1 86 ? -12.102 6.552 13.804 1.00 95.81 86 GLU A CA 1
ATOM 691 C C . GLU A 1 86 ? -12.167 5.063 13.435 1.00 95.81 86 GLU A C 1
ATOM 693 O O . GLU A 1 86 ? -12.943 4.305 14.030 1.00 95.81 86 GLU A O 1
ATOM 698 N N . GLY A 1 87 ? -11.370 4.629 12.455 1.00 95.25 87 GLY A N 1
ATOM 699 C CA . GLY A 1 87 ? -11.249 3.224 12.064 1.00 95.25 87 GLY A CA 1
ATOM 700 C C . GLY A 1 87 ? -10.657 2.362 13.178 1.00 95.25 87 GLY A C 1
ATOM 701 O O . GLY A 1 87 ? -11.207 1.304 13.492 1.00 95.25 87 GLY A O 1
ATOM 702 N N . ILE A 1 88 ? -9.583 2.834 13.811 1.00 95.50 88 ILE A N 1
ATOM 703 C CA . ILE A 1 88 ? -8.925 2.153 14.934 1.00 95.50 88 ILE A CA 1
ATOM 704 C C . ILE A 1 88 ? -9.832 2.141 16.169 1.00 95.50 88 ILE A C 1
ATOM 706 O O . ILE A 1 88 ? -10.086 1.079 16.735 1.00 95.50 88 ILE A O 1
ATOM 710 N N . GLY A 1 89 ? -10.375 3.298 16.562 1.00 96.94 89 GLY A N 1
ATOM 711 C CA . GLY A 1 89 ? -11.243 3.436 17.736 1.00 96.94 89 GLY A CA 1
ATOM 712 C C . GLY A 1 89 ? -12.541 2.632 17.630 1.00 96.94 89 GLY A C 1
ATOM 713 O O . GLY A 1 89 ? -13.079 2.193 18.641 1.00 96.94 89 GLY A O 1
ATOM 714 N N . GLY A 1 90 ? -13.019 2.388 16.407 1.00 96.19 90 GLY A N 1
ATOM 715 C CA . GLY A 1 90 ? -14.159 1.515 16.130 1.00 96.19 90 GLY A CA 1
ATOM 716 C C . GLY A 1 90 ? -13.806 0.056 15.827 1.00 96.19 90 GLY A C 1
ATOM 717 O O . GLY A 1 90 ? -14.675 -0.660 15.335 1.00 96.19 90 GLY A O 1
ATOM 718 N N . CYS A 1 91 ? -12.557 -0.373 16.043 1.00 94.31 91 CYS A N 1
ATOM 719 C CA . CYS A 1 91 ? -12.056 -1.725 15.757 1.00 94.31 91 CYS A CA 1
ATOM 720 C C . CYS A 1 91 ? -12.277 -2.203 14.306 1.00 94.31 91 CYS A C 1
ATOM 722 O O . CYS A 1 91 ? -12.397 -3.401 14.054 1.00 94.31 91 CYS A O 1
ATOM 724 N N . ARG A 1 92 ? -12.338 -1.277 13.340 1.00 94.06 92 ARG A N 1
ATOM 725 C CA . ARG A 1 92 ? -12.466 -1.577 11.902 1.00 94.06 92 ARG A CA 1
ATOM 726 C C . ARG A 1 92 ? -11.117 -1.661 11.191 1.00 94.06 92 ARG A C 1
ATOM 728 O O . ARG A 1 92 ? -11.044 -2.270 10.131 1.00 94.06 92 ARG A O 1
ATOM 735 N N . ALA A 1 93 ? -10.072 -1.069 11.768 1.00 93.62 93 ALA A N 1
ATOM 736 C CA . ALA A 1 93 ? -8.709 -1.100 11.251 1.00 93.62 93 ALA A CA 1
ATOM 737 C C . ALA A 1 93 ? -7.707 -1.358 12.381 1.00 93.62 93 ALA A C 1
ATOM 739 O O . ALA A 1 93 ? -7.853 -0.805 13.469 1.00 93.62 93 ALA A O 1
ATOM 740 N N . ALA A 1 94 ? -6.674 -2.161 12.106 1.00 92.69 94 ALA A N 1
ATOM 741 C CA . ALA A 1 94 ? -5.596 -2.470 13.046 1.00 92.69 94 ALA A CA 1
ATOM 742 C C . ALA A 1 94 ? -6.076 -3.028 14.404 1.00 92.69 94 ALA A C 1
ATOM 744 O O . ALA A 1 94 ? -5.413 -2.827 15.422 1.00 92.69 94 ALA A O 1
ATOM 745 N N . ALA A 1 95 ? -7.200 -3.750 14.415 1.00 94.31 95 ALA A N 1
ATOM 746 C CA . ALA A 1 95 ? -7.691 -4.451 15.600 1.00 94.31 95 ALA A CA 1
ATOM 747 C C . ALA A 1 95 ? -6.867 -5.726 15.871 1.00 94.31 95 ALA A C 1
ATOM 749 O O . ALA A 1 95 ? -6.672 -6.108 17.023 1.00 94.31 95 ALA A O 1
ATOM 750 N N . ASP A 1 96 ? -6.331 -6.348 14.814 1.00 93.38 96 ASP A N 1
ATOM 751 C CA . ASP A 1 96 ? -5.342 -7.429 14.869 1.00 93.38 96 ASP A CA 1
ATOM 752 C C . ASP A 1 96 ? -4.164 -7.087 13.933 1.00 93.38 96 ASP A C 1
ATOM 754 O O . ASP A 1 96 ? -4.377 -6.804 12.757 1.00 93.38 96 ASP A O 1
ATOM 758 N N . PRO A 1 97 ? -2.889 -7.180 14.352 1.00 90.25 97 PRO A N 1
ATOM 759 C CA . PRO A 1 97 ? -1.739 -7.004 13.452 1.00 90.25 97 PRO A CA 1
ATOM 760 C C . PRO A 1 97 ? -1.779 -7.834 12.148 1.00 90.25 97 PRO A C 1
ATOM 762 O O . PRO A 1 97 ? -1.092 -7.518 11.162 1.00 90.25 97 PRO A O 1
ATOM 765 N N . LYS A 1 98 ? -2.542 -8.933 12.129 1.00 92.12 98 LYS A N 1
ATOM 766 C CA . LYS A 1 98 ? -2.777 -9.783 10.959 1.00 92.12 98 LYS A CA 1
ATOM 767 C C . LYS A 1 98 ? -3.759 -9.178 9.960 1.00 92.12 98 LYS A C 1
ATOM 769 O O . LYS A 1 98 ? -3.618 -9.530 8.788 1.00 92.12 98 LYS A O 1
ATOM 774 N N . ASP A 1 99 ? -4.664 -8.295 10.381 1.00 92.50 99 ASP A N 1
ATOM 775 C CA . ASP A 1 99 ? -5.642 -7.612 9.523 1.00 92.50 99 ASP A CA 1
ATOM 776 C C . ASP A 1 99 ? -5.009 -6.524 8.636 1.00 92.50 99 ASP A C 1
ATOM 778 O O . ASP A 1 99 ? -5.599 -6.100 7.646 1.00 92.50 99 ASP A O 1
ATOM 782 N N . GLN A 1 100 ? -3.766 -6.137 8.919 1.00 94.81 100 GLN A N 1
ATOM 783 C CA . GLN A 1 100 ? -3.018 -5.183 8.110 1.00 94.81 100 GLN A CA 1
ATOM 784 C C . GLN A 1 100 ? -2.295 -5.891 6.960 1.00 94.81 100 GLN A C 1
ATOM 786 O O . GLN A 1 100 ? -1.416 -6.748 7.183 1.00 94.81 100 GLN A O 1
ATOM 791 N N . SER A 1 101 ? -2.626 -5.484 5.730 1.00 95.06 101 SER A N 1
ATOM 792 C CA . SER A 1 101 ? -1.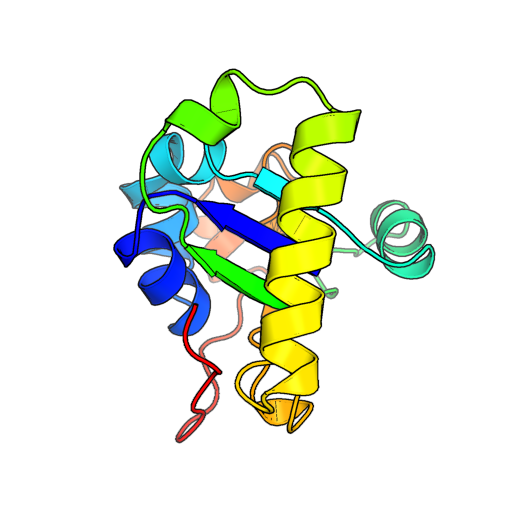882 -5.879 4.535 1.00 95.06 101 SER A CA 1
ATOM 793 C C . SER A 1 101 ? -0.457 -5.333 4.581 1.00 95.06 101 SER A C 1
ATOM 795 O O . SER A 1 101 ? -0.107 -4.464 5.388 1.00 95.06 101 SER A O 1
ATOM 797 N N . THR A 1 102 ? 0.406 -5.907 3.750 1.00 94.38 102 THR A N 1
ATOM 798 C CA . THR A 1 102 ? 1.797 -5.475 3.631 1.00 94.38 102 THR A CA 1
ATOM 799 C C . THR A 1 102 ? 2.005 -4.760 2.310 1.00 94.38 102 THR A C 1
ATOM 801 O O . THR A 1 102 ? 1.525 -5.238 1.290 1.00 94.38 102 THR A O 1
ATOM 804 N N . LEU A 1 103 ? 2.767 -3.671 2.319 1.00 95.19 103 LEU A N 1
ATOM 805 C CA . LEU A 1 103 ? 3.220 -2.974 1.120 1.00 95.19 103 LEU A CA 1
ATOM 806 C C . LEU A 1 103 ? 4.747 -3.063 1.044 1.00 95.19 103 LEU A C 1
ATOM 808 O O . LEU A 1 103 ? 5.421 -2.470 1.895 1.00 95.19 103 LEU A O 1
ATOM 812 N N . PRO A 1 104 ? 5.304 -3.793 0.062 1.00 94.38 104 PRO A N 1
ATOM 813 C CA . PRO A 1 104 ? 6.725 -3.738 -0.257 1.00 94.38 104 PRO A CA 1
ATOM 814 C C . PRO A 1 104 ? 7.198 -2.295 -0.420 1.00 94.38 104 PRO A C 1
ATOM 816 O O . PRO A 1 104 ? 6.526 -1.500 -1.074 1.00 94.38 104 PRO A O 1
ATOM 819 N N . LEU A 1 105 ? 8.373 -1.944 0.105 1.00 91.38 105 LEU A N 1
ATOM 820 C CA . LEU A 1 105 ? 8.917 -0.596 -0.110 1.00 91.38 105 LEU A CA 1
ATOM 821 C C . LEU A 1 105 ? 9.139 -0.298 -1.600 1.00 91.38 105 LEU A C 1
ATOM 823 O O . LEU A 1 105 ? 8.968 0.837 -2.034 1.00 91.38 105 LEU A O 1
ATOM 827 N N . ALA A 1 106 ? 9.438 -1.330 -2.394 1.00 92.44 106 ALA A N 1
ATOM 828 C CA . ALA A 1 106 ? 9.546 -1.238 -3.846 1.00 92.44 106 ALA A CA 1
ATOM 829 C C . ALA A 1 106 ? 8.205 -0.968 -4.563 1.00 92.44 106 ALA A C 1
ATOM 831 O O . ALA A 1 106 ? 8.213 -0.587 -5.728 1.00 92.44 106 ALA A O 1
ATOM 832 N N . ALA A 1 107 ? 7.064 -1.149 -3.888 1.00 94.75 107 ALA A N 1
ATOM 833 C CA . ALA A 1 107 ? 5.737 -0.824 -4.414 1.00 94.75 107 ALA A CA 1
ATOM 834 C C . ALA A 1 107 ? 5.291 0.607 -4.075 1.00 94.75 107 ALA A C 1
ATOM 836 O O . ALA A 1 107 ? 4.257 1.046 -4.572 1.00 94.75 107 ALA A O 1
ATOM 837 N N . VAL A 1 108 ? 6.022 1.340 -3.226 1.00 94.00 108 VAL A N 1
ATOM 838 C CA . VAL A 1 108 ? 5.683 2.735 -2.917 1.00 94.00 108 VAL A CA 1
ATOM 839 C C . VAL A 1 108 ? 5.901 3.585 -4.179 1.00 94.00 108 VAL A C 1
ATOM 841 O O . VAL A 1 108 ? 6.983 3.502 -4.775 1.00 94.00 108 VAL A O 1
ATOM 844 N N . PRO A 1 109 ? 4.912 4.396 -4.606 1.00 94.00 109 PRO A N 1
ATOM 845 C CA . PR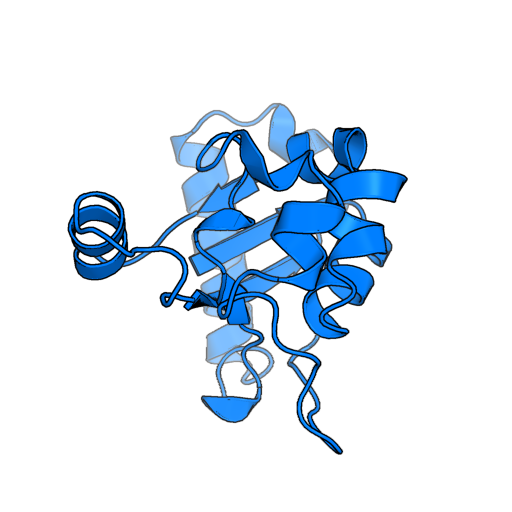O A 1 109 ? 5.053 5.248 -5.780 1.00 94.00 109 PRO A CA 1
ATOM 846 C C . PRO A 1 109 ? 6.352 6.066 -5.751 1.00 94.00 109 PRO A C 1
ATOM 848 O O . PRO A 1 109 ? 6.737 6.620 -4.722 1.00 94.00 109 PRO A O 1
ATOM 851 N N . ALA A 1 110 ? 7.046 6.104 -6.891 1.00 90.19 110 ALA A N 1
ATOM 852 C CA . ALA A 1 110 ? 8.324 6.796 -7.100 1.00 90.19 110 ALA A CA 1
ATOM 853 C C . ALA A 1 110 ? 9.541 6.315 -6.269 1.00 90.19 110 ALA A C 1
ATOM 855 O O . ALA A 1 110 ? 10.616 6.903 -6.391 1.00 90.19 110 ALA A O 1
ATOM 856 N N . TRP A 1 111 ? 9.442 5.256 -5.452 1.00 89.44 111 TRP A N 1
ATOM 857 C CA . TRP A 1 111 ? 10.575 4.811 -4.619 1.00 89.44 111 TRP A CA 1
ATOM 858 C C . TRP A 1 111 ? 11.570 3.898 -5.339 1.00 89.44 111 TRP A C 1
ATOM 860 O O . TRP A 1 111 ? 12.774 4.060 -5.141 1.00 89.44 111 TRP A O 1
ATOM 870 N N . GLU A 1 112 ? 11.085 2.962 -6.159 1.00 91.19 112 GLU A N 1
ATOM 871 C CA . GLU A 1 112 ? 11.903 1.995 -6.903 1.00 91.19 112 GLU A CA 1
ATOM 872 C C . GLU A 1 112 ? 11.528 2.027 -8.395 1.00 91.19 112 GLU A C 1
ATOM 874 O O . GLU A 1 112 ? 10.446 1.561 -8.763 1.00 91.19 112 GLU A O 1
ATOM 879 N N . PRO A 1 113 ? 12.398 2.546 -9.278 1.00 91.25 113 PRO A N 1
ATOM 880 C CA . PRO A 1 113 ? 12.141 2.579 -10.718 1.00 91.25 113 PRO A CA 1
ATOM 881 C C . PRO A 1 113 ? 11.916 1.194 -11.339 1.00 91.25 113 PRO A C 1
ATOM 883 O O . PRO A 1 113 ? 11.079 1.055 -12.231 1.00 91.25 113 PRO A O 1
ATOM 886 N N . ARG A 1 114 ? 12.591 0.150 -10.832 1.00 92.69 114 ARG A N 1
ATOM 887 C CA . ARG A 1 114 ? 12.444 -1.234 -11.322 1.00 92.69 114 ARG A CA 1
ATOM 888 C C . ARG A 1 114 ? 11.061 -1.825 -11.058 1.00 92.69 114 ARG A C 1
ATOM 890 O O . ARG A 1 114 ? 10.725 -2.840 -11.645 1.00 92.69 114 ARG A O 1
ATOM 897 N N . SER A 1 115 ? 10.219 -1.183 -10.245 1.00 92.38 115 SER A N 1
ATOM 898 C CA . SER A 1 115 ? 8.809 -1.572 -10.076 1.00 92.38 115 SER A CA 1
ATOM 899 C C . SER A 1 115 ? 7.984 -1.495 -11.367 1.00 92.38 115 SER A C 1
ATOM 901 O O . SER A 1 115 ? 6.835 -1.917 -11.363 1.00 92.38 115 SER A O 1
ATOM 903 N N . ALA A 1 116 ? 8.525 -0.918 -12.447 1.00 93.56 116 ALA A N 1
ATOM 904 C CA . ALA A 1 116 ? 7.934 -0.949 -13.786 1.00 93.56 116 ALA A CA 1
ATOM 905 C C . ALA A 1 116 ? 8.323 -2.194 -14.605 1.00 93.56 116 ALA A C 1
ATOM 907 O O . ALA A 1 116 ? 7.802 -2.382 -15.700 1.00 93.56 116 ALA A O 1
ATOM 908 N N . ASP A 1 117 ? 9.256 -3.012 -14.115 1.00 96.12 117 ASP A N 1
ATOM 909 C CA . ASP A 1 117 ? 9.767 -4.190 -14.810 1.00 96.12 117 ASP A CA 1
ATOM 910 C C . ASP A 1 117 ? 9.070 -5.464 -14.289 1.00 96.12 117 ASP A C 1
ATOM 912 O O . ASP A 1 117 ? 9.248 -5.833 -13.120 1.00 96.12 117 ASP A O 1
ATOM 916 N N . PRO A 1 118 ? 8.304 -6.180 -15.136 1.00 96.50 118 PRO A N 1
ATOM 917 C CA . PRO A 1 118 ? 7.684 -7.448 -14.764 1.00 96.50 118 PRO A CA 1
ATOM 918 C C . PRO A 1 118 ? 8.683 -8.500 -14.258 1.00 96.50 118 PRO A C 1
ATOM 920 O O . PRO A 1 118 ? 8.350 -9.268 -13.353 1.00 96.50 118 PRO A O 1
ATOM 923 N N . ALA A 1 119 ? 9.911 -8.533 -14.789 1.00 95.81 119 ALA A N 1
ATOM 924 C CA . ALA A 1 119 ? 10.935 -9.484 -14.362 1.00 95.81 119 ALA A CA 1
ATOM 925 C C . ALA A 1 119 ? 11.425 -9.185 -12.939 1.00 95.81 119 ALA A C 1
ATOM 927 O O . ALA A 1 119 ? 11.652 -10.108 -12.151 1.00 95.81 119 ALA A O 1
ATOM 928 N N . PHE A 1 120 ? 11.534 -7.906 -12.574 1.00 94.44 120 PHE A N 1
ATOM 929 C CA . PHE A 1 120 ? 11.833 -7.501 -11.203 1.00 94.44 120 PHE A CA 1
ATOM 930 C C . PHE A 1 120 ? 10.697 -7.878 -10.248 1.00 94.44 120 PHE A C 1
ATOM 932 O O . PHE A 1 120 ? 10.960 -8.467 -9.202 1.00 94.44 120 PHE A O 1
ATOM 939 N N . ILE A 1 121 ? 9.437 -7.620 -10.614 1.00 95.06 121 ILE A N 1
ATOM 940 C CA . ILE A 1 121 ? 8.284 -7.991 -9.775 1.00 95.06 121 ILE A CA 1
ATOM 941 C C . ILE A 1 121 ? 8.226 -9.505 -9.540 1.00 95.06 121 ILE A C 1
ATOM 943 O O . ILE A 1 121 ? 7.987 -9.942 -8.417 1.00 95.06 121 ILE A O 1
ATOM 947 N N . ALA A 1 122 ? 8.477 -10.308 -10.577 1.00 94.19 122 ALA A N 1
ATOM 948 C CA . ALA A 1 122 ? 8.442 -11.766 -10.486 1.00 94.19 122 ALA A CA 1
ATOM 949 C C . ALA A 1 122 ? 9.579 -12.358 -9.633 1.00 94.19 122 ALA A C 1
ATOM 951 O O . ALA A 1 122 ? 9.425 -13.446 -9.078 1.00 94.19 122 ALA A O 1
ATOM 952 N N . SER A 1 123 ? 10.724 -11.674 -9.553 1.00 92.94 123 SER A N 1
ATOM 953 C CA . SER A 1 123 ? 11.943 -12.197 -8.922 1.00 92.94 123 SER A CA 1
ATOM 954 C C . SER A 1 123 ? 12.238 -11.609 -7.541 1.00 92.94 123 SER A C 1
ATOM 956 O O . SER A 1 123 ? 12.901 -12.264 -6.733 1.00 92.94 123 SER A O 1
ATOM 958 N N . ALA A 1 124 ? 11.777 -10.388 -7.243 1.00 92.25 124 ALA A N 1
ATOM 959 C CA . ALA A 1 124 ? 12.182 -9.691 -6.029 1.00 92.25 124 ALA A CA 1
ATOM 960 C C . ALA A 1 124 ? 11.510 -10.284 -4.768 1.00 92.25 124 ALA A C 1
ATOM 962 O O . ALA A 1 124 ? 10.283 -10.415 -4.718 1.00 92.25 124 ALA A O 1
ATOM 963 N N . PRO A 1 125 ? 12.266 -10.580 -3.689 1.00 91.31 125 PRO A N 1
ATOM 964 C CA . PRO A 1 125 ? 11.740 -11.323 -2.536 1.00 91.31 125 PRO A CA 1
ATOM 965 C C . PRO A 1 125 ? 10.660 -10.608 -1.705 1.00 91.31 125 PRO A C 1
ATOM 967 O O . PRO A 1 125 ? 10.033 -11.244 -0.846 1.00 91.31 125 PRO A O 1
ATOM 970 N N . CYS A 1 126 ? 10.463 -9.300 -1.893 1.00 92.12 126 CYS A N 1
ATOM 971 C CA . CYS A 1 126 ? 9.400 -8.537 -1.236 1.00 92.12 126 CYS A CA 1
ATOM 972 C C . CYS A 1 126 ? 8.018 -8.743 -1.869 1.00 92.12 126 CYS A C 1
ATOM 974 O O . CYS A 1 126 ? 7.022 -8.629 -1.152 1.00 92.12 126 CYS A O 1
ATOM 976 N N . PHE A 1 127 ? 7.925 -9.095 -3.154 1.00 94.94 127 PHE A N 1
ATOM 977 C CA . PHE A 1 127 ? 6.652 -9.307 -3.853 1.00 94.94 127 PHE A CA 1
ATOM 978 C C . PHE A 1 127 ? 6.101 -10.708 -3.596 1.00 94.94 127 PHE A C 1
ATOM 980 O O . PHE A 1 127 ? 6.003 -11.561 -4.473 1.00 94.94 127 PHE A O 1
ATOM 987 N N . ARG A 1 128 ? 5.742 -10.966 -2.338 1.00 93.62 128 ARG A N 1
ATOM 988 C CA . ARG A 1 128 ? 5.224 -12.268 -1.906 1.00 93.62 128 ARG A CA 1
ATOM 989 C C . ARG A 1 128 ? 3.724 -12.377 -2.170 1.00 93.62 128 ARG A C 1
ATOM 991 O O . ARG A 1 128 ? 3.019 -11.382 -1.968 1.00 93.62 128 ARG A O 1
ATOM 998 N N . PRO A 1 129 ? 3.211 -13.568 -2.525 1.00 95.44 129 PRO A N 1
ATOM 999 C CA . PRO A 1 129 ? 1.776 -13.783 -2.632 1.00 95.44 129 PRO A CA 1
ATOM 1000 C C . PRO A 1 129 ? 1.100 -13.586 -1.274 1.00 95.44 129 PRO A C 1
ATOM 1002 O O . PRO A 1 129 ? 1.724 -13.697 -0.211 1.00 95.44 129 PRO A O 1
ATOM 1005 N N . LYS A 1 130 ? -0.201 -13.312 -1.307 1.00 96.31 130 LYS A N 1
ATOM 1006 C CA . LYS A 1 130 ? -1.011 -13.218 -0.097 1.00 96.31 130 LYS A CA 1
ATOM 1007 C C . LYS A 1 130 ? -0.981 -14.561 0.649 1.00 96.31 130 LYS A C 1
ATOM 1009 O O . LYS A 1 130 ? -1.248 -15.594 0.032 1.00 96.31 130 LYS A O 1
ATOM 1014 N N . PRO A 1 131 ? -0.705 -14.582 1.966 1.00 94.50 131 PRO A N 1
ATOM 1015 C CA . PRO A 1 131 ? -0.785 -15.815 2.741 1.00 94.50 131 PRO A CA 1
ATOM 1016 C C . PRO A 1 131 ? -2.185 -16.440 2.664 1.00 94.50 131 PRO A C 1
ATOM 1018 O O . PRO A 1 131 ? -3.192 -15.732 2.753 1.00 94.50 131 PRO A O 1
ATOM 1021 N N . ALA A 1 132 ? -2.255 -17.765 2.536 1.00 94.94 132 ALA A N 1
ATOM 1022 C CA . ALA A 1 132 ? -3.522 -18.489 2.455 1.00 94.94 132 ALA A CA 1
ATOM 1023 C C . ALA A 1 132 ? -4.427 -18.196 3.668 1.00 94.94 132 ALA A C 1
ATOM 1025 O O . ALA A 1 132 ? -3.956 -18.103 4.803 1.00 94.94 132 ALA A O 1
ATOM 1026 N N . GLY A 1 133 ? -5.728 -18.015 3.419 1.00 93.06 133 GLY A N 1
ATOM 1027 C CA . GLY A 1 133 ? -6.724 -17.720 4.456 1.00 93.06 133 GLY A CA 1
ATOM 1028 C C . GLY A 1 133 ? -6.602 -16.333 5.096 1.00 93.06 133 GLY A C 1
ATOM 1029 O O . GLY A 1 133 ? -7.339 -16.022 6.029 1.00 93.06 133 GLY A O 1
ATOM 1030 N N . ARG A 1 134 ? -5.686 -15.478 4.624 1.00 94.62 134 ARG A N 1
ATOM 1031 C CA . ARG A 1 134 ? -5.532 -14.135 5.173 1.00 94.62 134 ARG A CA 1
ATOM 1032 C C . ARG A 1 134 ? -6.710 -13.245 4.780 1.00 94.62 134 ARG A C 1
ATOM 1034 O O . ARG A 1 134 ? -7.034 -13.108 3.601 1.00 94.62 134 ARG A O 1
ATOM 1041 N N . ILE A 1 135 ? -7.289 -12.578 5.768 1.00 93.75 135 ILE A N 1
ATOM 1042 C CA . ILE A 1 135 ? -8.298 -11.537 5.584 1.00 93.75 135 ILE A CA 1
ATOM 1043 C C . ILE A 1 135 ? -7.701 -10.247 6.135 1.00 93.75 135 ILE A C 1
ATOM 1045 O O . ILE A 1 135 ? -7.127 -10.252 7.223 1.00 93.75 135 ILE A O 1
ATOM 1049 N N . TYR A 1 136 ? -7.776 -9.182 5.345 1.00 96.31 136 TYR A N 1
ATOM 1050 C CA . TYR A 1 136 ? -7.316 -7.858 5.742 1.00 96.31 136 TYR A CA 1
ATOM 1051 C C . TYR 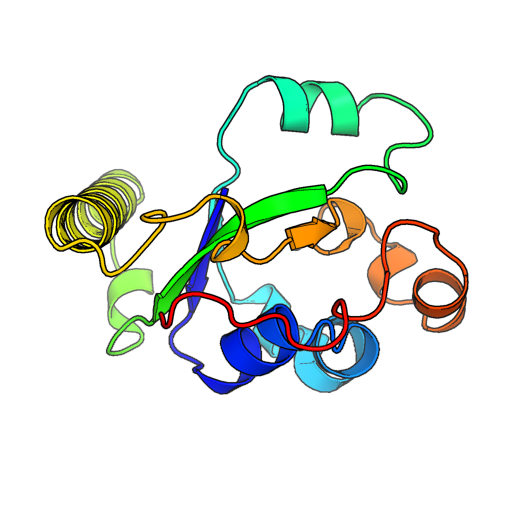A 1 136 ? -8.521 -6.970 6.046 1.00 96.31 136 TYR A C 1
ATOM 1053 O O . TYR A 1 136 ? -9.600 -7.196 5.494 1.00 96.31 136 TYR A O 1
ATOM 1061 N N . ALA A 1 137 ? -8.333 -5.986 6.921 1.00 94.62 137 ALA A N 1
ATOM 1062 C CA . ALA A 1 137 ? -9.338 -4.981 7.232 1.00 94.62 137 ALA A CA 1
ATOM 1063 C C . ALA A 1 137 ? -9.790 -4.262 5.952 1.00 94.62 137 ALA A C 1
ATOM 1065 O O . ALA A 1 137 ? -8.982 -3.990 5.061 1.00 94.62 137 ALA A O 1
ATOM 1066 N N . GLY A 1 138 ? -11.089 -3.982 5.846 1.00 90.88 138 GLY A N 1
ATOM 1067 C CA . GLY A 1 138 ? -11.624 -3.181 4.746 1.00 90.88 138 GLY A CA 1
ATOM 1068 C C . GLY A 1 138 ? -11.115 -1.734 4.799 1.00 90.88 138 GLY A C 1
ATOM 1069 O O . GLY A 1 138 ? -10.635 -1.305 5.848 1.00 90.88 138 GLY A O 1
ATOM 1070 N N . PRO A 1 139 ? -11.191 -1.003 3.675 1.00 85.94 139 PRO A N 1
ATOM 1071 C CA . PRO A 1 139 ? -10.832 0.409 3.632 1.00 85.94 139 PRO A CA 1
ATOM 1072 C C . PRO A 1 139 ? -11.922 1.342 4.159 1.00 85.94 139 PRO A C 1
ATOM 1074 O O . PRO A 1 139 ? -13.089 0.887 4.258 1.00 85.94 139 PRO A O 1
#

Foldseek 3Di:
DEKEDQDQVLVVCQLQLVLCCNLAVCVVRNLVIDDDDDDPVLVVLLVDPPLLQDKDWYDYDHDNDCVLVVDDPVVNVVVVVVVVCVCVVVCLAVVDSLQTGIGRQCSHRPSNPCSNPPVCLVPRNNSDGNPPPGHHRRD

Secondary structure (DSSP, 8-state):
-EEEES-HHHHHHHHHT-HHIIIIITHHHHHTSEEE--SHHHHHHHHSS-GGG-EEEEEEEE-SSSGGGGS-HHHHHHHHHHHHHHHHHTTSSSSSTTTSEEEEGGGSTTT-GGGG-HHHHHH-TT-PPPPTT------

Sequence (139 aa):
TVVLTEDRTLIKALQNHDWPGLLIERRDDWSRAEVWVIGHALFELRQTRPYDLQAGKVIAVLAGDSSWRDLDSPQRLALLDRCVAEGIGGCRAAADPKDQSTLPLAAVPAWEPRSADPAFIASAPCFRPKPAGRIYAGP

Radius of gyration: 14.62 Å; chains: 1; bounding box: 36×40×33 Å

pLDDT: mean 91.77, std 7.33, range [65.81, 97.94]